Protein AF-A0AA91Z631-F1 (afdb_monomer_lite)

Radius of gyration: 15.43 Å; chains: 1; bounding box: 29×19×46 Å

Organism: NCBI:txid553151

Secondary structure (DSSP, 8-state):
-B-TTS--EE-TTSSSEE-TTPPB---HHHHHHHHHHHHHHHTTS-S-------SSGGGHHHHHHHHHHT---

InterPro domains:
  IPR012255 Electron transfer flavoprotein, beta subunit [PTHR21294] (2-73)
  IPR014729 Rossmann-like alpha/beta/alpha sandwich fold [G3DSA:3.40.50.620] (1-73)
  IPR014730 Electron transfer flavoprotein, alpha/beta-subunit, N-terminal [PF01012] (21-73)

pLDDT: mean 94.43, std 3.73, range [83.0, 98.44]

Structure (mmCIF, N/CA/C/O backbone):
data_AF-A0AA91Z631-F1
#
_entry.id   AF-A0AA91Z631-F1
#
loop_
_atom_site.group_PDB
_atom_site.id
_atom_site.type_symbol
_atom_site.label_atom_id
_atom_site.label_alt_id
_atom_site.label_comp_id
_atom_site.label_asym_id
_atom_site.label_entity_id
_atom_site.label_seq_id
_atom_site.pdbx_PDB_ins_code
_atom_site.Cartn_x
_atom_site.Cartn_y
_atom_site.Cartn_z
_atom_site.occupancy
_atom_site.B_iso_or_equiv
_atom_site.auth_seq_id
_atom_site.auth_comp_id
_atom_site.auth_asym_id
_atom_site.auth_atom_id
_atom_site.pdbx_PDB_model_num
ATOM 1 N N . MET A 1 1 ? 3.376 2.890 -8.117 1.00 86.00 1 MET A N 1
ATOM 2 C CA . MET A 1 1 ? 3.317 2.703 -9.589 1.00 86.00 1 MET A CA 1
ATOM 3 C C . MET A 1 1 ? 3.825 3.973 -10.265 1.00 86.00 1 MET A C 1
ATOM 5 O O . MET A 1 1 ? 4.192 4.887 -9.537 1.00 86.00 1 MET A O 1
ATOM 9 N N . VAL A 1 2 ? 3.889 4.040 -11.59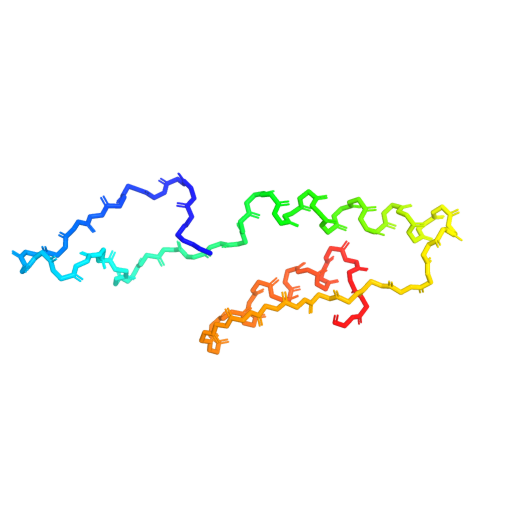8 1.00 88.75 2 VAL A N 1
ATOM 10 C CA . VAL A 1 2 ? 4.195 5.303 -12.300 1.00 88.75 2 VAL A CA 1
ATOM 11 C C . VAL A 1 2 ? 3.178 6.375 -11.897 1.00 88.75 2 VAL A C 1
ATOM 13 O O . VAL A 1 2 ? 1.980 6.099 -11.900 1.00 88.75 2 VAL A O 1
ATOM 16 N N . ASP A 1 3 ? 3.652 7.562 -11.520 1.00 89.62 3 ASP A N 1
ATOM 17 C CA . ASP A 1 3 ? 2.783 8.692 -11.173 1.00 89.62 3 ASP A CA 1
ATOM 18 C C . ASP A 1 3 ? 1.799 8.968 -12.322 1.00 89.62 3 ASP A C 1
ATOM 20 O O . ASP A 1 3 ? 2.177 8.969 -13.495 1.00 89.62 3 ASP A O 1
ATOM 24 N N . TYR A 1 4 ? 0.525 9.166 -11.989 1.00 87.06 4 TYR A N 1
ATOM 25 C CA . TYR A 1 4 ? -0.555 9.270 -12.973 1.00 87.06 4 TYR A CA 1
ATOM 26 C C . TYR A 1 4 ? -0.419 10.494 -13.895 1.00 87.06 4 TYR A C 1
ATOM 28 O O . TYR A 1 4 ? -1.039 10.529 -14.956 1.00 87.06 4 TYR A O 1
ATOM 36 N N . ASN A 1 5 ? 0.410 11.476 -13.525 1.00 88.31 5 ASN A N 1
ATOM 37 C CA . ASN A 1 5 ? 0.717 12.638 -14.359 1.00 88.31 5 ASN A CA 1
ATOM 38 C C . ASN A 1 5 ? 1.858 12.381 -15.357 1.00 88.31 5 ASN A C 1
ATOM 40 O O . ASN A 1 5 ? 2.131 13.223 -16.215 1.00 88.31 5 ASN A O 1
ATOM 44 N N . VAL A 1 6 ? 2.561 11.247 -15.263 1.00 89.94 6 VAL A N 1
ATOM 45 C CA . VAL A 1 6 ? 3.675 10.927 -16.160 1.00 89.94 6 VAL A CA 1
ATOM 46 C C . VAL A 1 6 ? 3.154 10.309 -17.452 1.00 89.94 6 VAL A C 1
ATOM 48 O O . VAL A 1 6 ? 2.487 9.275 -17.461 1.00 89.94 6 VAL A O 1
ATOM 51 N N . LYS A 1 7 ? 3.555 10.892 -18.587 1.00 89.19 7 LYS A N 1
ATOM 52 C CA . LYS A 1 7 ? 3.351 10.270 -19.897 1.00 89.19 7 LYS A CA 1
ATOM 53 C C . LYS A 1 7 ? 4.328 9.108 -20.090 1.00 89.19 7 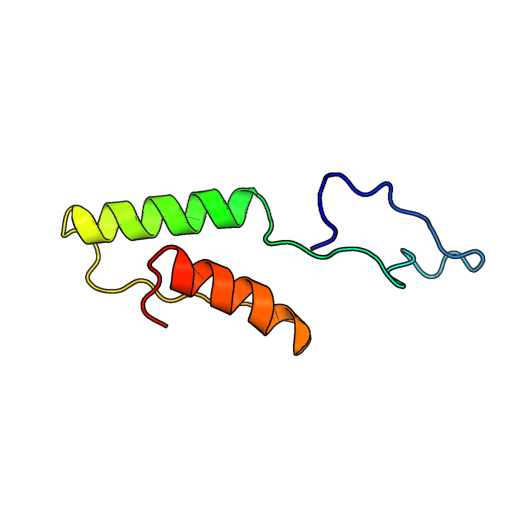LYS A C 1
ATOM 55 O O . LYS A 1 7 ? 5.522 9.315 -20.306 1.00 89.19 7 LYS A O 1
ATOM 60 N N . VAL A 1 8 ? 3.791 7.895 -20.048 1.00 90.69 8 VAL A N 1
ATOM 61 C CA . VAL A 1 8 ? 4.534 6.642 -20.213 1.00 90.69 8 VAL A CA 1
ATOM 62 C C . VAL A 1 8 ? 5.143 6.536 -21.617 1.00 90.69 8 VAL A C 1
ATOM 64 O O . VAL A 1 8 ? 4.503 6.887 -22.611 1.00 90.69 8 VAL A O 1
ATOM 67 N N . ARG A 1 9 ? 6.381 6.034 -21.705 1.00 91.81 9 ARG A N 1
ATOM 68 C CA . ARG A 1 9 ? 7.065 5.709 -22.966 1.00 91.81 9 ARG A CA 1
ATOM 69 C C . ARG A 1 9 ? 7.350 4.212 -23.039 1.00 91.81 9 ARG A C 1
ATOM 71 O O . ARG A 1 9 ? 7.615 3.578 -22.021 1.00 91.81 9 ARG A O 1
ATOM 78 N N . VAL A 1 10 ? 7.296 3.656 -24.244 1.00 93.69 10 VAL A N 1
ATOM 79 C CA . VAL A 1 10 ? 7.659 2.258 -24.518 1.00 93.69 10 VAL A CA 1
ATOM 80 C C . VAL A 1 10 ? 9.122 2.217 -24.954 1.00 93.69 10 VAL A C 1
ATOM 82 O O . VAL A 1 10 ? 9.584 3.123 -25.651 1.00 93.69 10 VAL A O 1
ATOM 85 N N . LYS A 1 11 ? 9.858 1.189 -24.533 1.00 94.12 11 LYS A N 1
ATOM 86 C CA . LYS A 1 11 ? 11.237 0.956 -24.975 1.00 94.12 11 LYS A CA 1
ATOM 87 C C . LYS A 1 11 ? 11.282 0.647 -26.476 1.00 94.12 11 LYS A C 1
ATOM 89 O O . LYS A 1 11 ? 10.366 0.031 -27.012 1.00 94.12 11 LYS A O 1
ATOM 94 N N . ALA A 1 12 ? 12.372 1.024 -27.147 1.00 94.31 12 ALA A N 1
ATOM 95 C CA . ALA A 1 12 ? 12.537 0.820 -28.593 1.00 94.31 12 ALA A CA 1
ATOM 96 C C . ALA A 1 12 ? 12.531 -0.664 -29.016 1.00 94.31 12 ALA A C 1
ATOM 98 O O . ALA A 1 12 ? 12.181 -0.981 -30.148 1.00 94.31 12 ALA A O 1
ATOM 99 N N . ASP A 1 13 ? 12.892 -1.566 -28.103 1.00 95.81 13 ASP A N 1
ATOM 100 C CA . ASP A 1 13 ? 12.890 -3.017 -28.306 1.00 95.81 13 ASP A CA 1
ATOM 101 C C . ASP A 1 13 ? 11.525 -3.681 -28.030 1.00 95.81 13 ASP A C 1
ATOM 103 O O . ASP A 1 13 ? 11.409 -4.900 -28.115 1.00 95.81 13 ASP A O 1
ATOM 107 N N . ASN A 1 14 ? 10.491 -2.899 -27.693 1.00 92.94 14 ASN A N 1
ATOM 108 C CA . ASN A 1 14 ? 9.160 -3.365 -27.288 1.00 92.94 14 ASN A CA 1
ATOM 109 C C . ASN A 1 14 ? 9.144 -4.319 -26.076 1.00 92.94 14 ASN A C 1
ATOM 111 O O . ASN A 1 14 ? 8.134 -4.973 -25.824 1.00 92.94 14 ASN A O 1
ATOM 115 N N . SER A 1 15 ? 10.218 -4.376 -25.279 1.00 95.19 15 SER A N 1
ATOM 116 C CA . SER A 1 15 ? 10.292 -5.244 -24.091 1.00 95.19 15 SER A CA 1
ATOM 117 C C . SER A 1 15 ? 9.425 -4.760 -22.923 1.00 95.19 15 SER A C 1
ATOM 119 O O . SER A 1 15 ? 9.217 -5.490 -21.954 1.00 95.19 15 SER A O 1
ATOM 121 N N . GLY A 1 16 ? 8.919 -3.525 -22.990 1.00 91.88 16 GLY A N 1
ATOM 122 C CA . GLY A 1 16 ? 8.002 -2.969 -22.005 1.00 91.88 16 GLY A CA 1
ATOM 123 C C . GLY A 1 16 ? 8.097 -1.454 -21.874 1.00 91.88 16 GLY A C 1
ATOM 124 O O . GLY A 1 16 ? 8.556 -0.745 -22.772 1.00 91.88 16 GLY A O 1
ATOM 125 N N . VAL A 1 17 ? 7.647 -0.960 -20.724 1.00 92.12 17 VAL A N 1
ATOM 126 C CA . VAL A 1 17 ? 7.665 0.463 -20.378 1.00 92.12 17 VAL A CA 1
ATOM 127 C C . VAL A 1 17 ? 9.070 0.905 -19.967 1.00 92.12 17 VAL A C 1
ATOM 129 O O . VAL A 1 17 ? 9.765 0.204 -19.228 1.00 92.12 17 VAL A O 1
ATOM 132 N N . ASP A 1 18 ? 9.475 2.087 -20.423 1.00 91.31 18 ASP A N 1
ATOM 133 C CA . ASP A 1 18 ? 10.662 2.763 -19.918 1.00 91.31 18 ASP A CA 1
ATOM 134 C C . ASP A 1 18 ? 10.348 3.435 -18.574 1.00 91.31 18 ASP A C 1
ATOM 136 O O . ASP A 1 18 ? 9.580 4.395 -18.497 1.00 91.31 18 ASP A O 1
ATOM 140 N N . LEU A 1 19 ? 10.917 2.876 -17.507 1.00 87.75 19 LEU A N 1
ATOM 141 C CA . LEU A 1 19 ? 10.771 3.358 -16.134 1.00 87.75 19 LEU A CA 1
ATOM 142 C C . LEU A 1 19 ? 11.986 4.181 -15.679 1.00 87.75 19 LEU A C 1
ATOM 144 O O . LEU A 1 19 ? 12.037 4.601 -14.522 1.00 87.75 19 LEU A O 1
ATOM 148 N N . ALA A 1 20 ? 12.978 4.403 -16.549 1.00 87.38 20 ALA A N 1
ATOM 149 C CA . ALA A 1 20 ? 14.177 5.143 -16.185 1.00 87.38 20 ALA A CA 1
ATOM 150 C C . ALA A 1 20 ? 13.827 6.596 -15.832 1.00 87.38 20 ALA A C 1
ATOM 152 O O . ALA A 1 20 ? 13.213 7.312 -16.621 1.00 87.38 20 ALA A O 1
ATOM 153 N N . ASN A 1 21 ? 14.232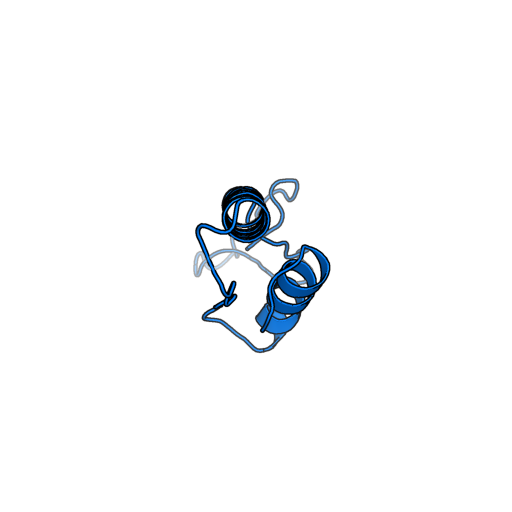 7.036 -14.636 1.00 83.00 21 ASN A N 1
ATOM 154 C CA . ASN A 1 21 ? 13.983 8.386 -14.110 1.00 83.00 21 ASN A CA 1
ATOM 155 C C . ASN A 1 21 ? 12.496 8.787 -14.052 1.00 83.00 21 ASN A C 1
ATOM 157 O O . ASN A 1 21 ? 12.169 9.974 -14.003 1.00 83.00 21 ASN A O 1
ATOM 161 N N . VAL A 1 22 ? 11.584 7.812 -14.052 1.00 88.00 22 VAL A N 1
ATOM 162 C CA . VAL A 1 22 ? 10.153 8.067 -13.909 1.00 88.00 22 VAL A CA 1
ATOM 163 C C . VAL A 1 22 ? 9.806 8.215 -12.432 1.00 88.00 22 VAL A C 1
ATOM 165 O O . VAL A 1 22 ? 10.164 7.373 -11.607 1.00 88.00 22 VAL A O 1
ATOM 168 N N . LYS A 1 23 ? 9.072 9.279 -12.095 1.00 87.00 23 LYS A N 1
ATOM 169 C CA . LYS A 1 23 ? 8.531 9.469 -10.749 1.00 87.00 23 LYS A CA 1
ATOM 170 C C . LYS A 1 23 ? 7.535 8.350 -10.432 1.00 87.00 23 LYS A C 1
ATOM 172 O O . LYS A 1 23 ? 6.574 8.129 -11.172 1.00 87.00 23 LYS A O 1
ATOM 177 N N . MET A 1 24 ? 7.761 7.674 -9.311 1.00 90.19 24 MET A N 1
ATOM 178 C CA . MET A 1 24 ? 6.870 6.647 -8.781 1.00 90.19 24 MET A CA 1
ATOM 179 C C . MET A 1 24 ? 6.057 7.233 -7.626 1.00 90.19 24 MET A C 1
ATOM 181 O O . MET A 1 24 ? 6.598 7.961 -6.799 1.00 90.19 24 MET A O 1
ATOM 185 N N . SER A 1 25 ? 4.769 6.912 -7.549 1.00 92.56 25 SER A N 1
ATOM 186 C CA . SER A 1 25 ? 3.885 7.368 -6.471 1.00 92.56 25 SER A CA 1
ATOM 187 C C . SER A 1 25 ? 3.075 6.215 -5.882 1.00 92.56 25 SER A C 1
ATOM 189 O O . SER A 1 25 ? 2.983 5.119 -6.466 1.00 92.56 25 SER A O 1
ATOM 191 N N . MET A 1 26 ? 2.467 6.467 -4.719 1.00 94.00 26 MET A N 1
ATOM 192 C CA . MET A 1 26 ? 1.362 5.635 -4.257 1.00 94.00 26 MET A CA 1
ATOM 193 C C . MET A 1 26 ? 0.266 5.664 -5.327 1.00 94.00 26 MET A C 1
ATOM 195 O O . MET A 1 26 ? 0.077 6.653 -6.038 1.00 94.00 26 MET A O 1
ATOM 199 N N . ASN A 1 27 ? -0.377 4.521 -5.533 1.00 94.94 27 ASN A N 1
ATOM 200 C CA . ASN A 1 27 ? -1.505 4.466 -6.443 1.00 94.94 27 ASN A CA 1
ATOM 201 C C . ASN A 1 27 ? -2.676 5.261 -5.818 1.00 94.94 27 ASN A C 1
ATOM 203 O O . ASN A 1 27 ? -2.949 5.045 -4.638 1.00 94.94 27 ASN A O 1
ATOM 207 N N . PRO A 1 28 ? -3.389 6.120 -6.570 1.00 94.44 28 PRO A N 1
ATOM 208 C CA . PRO A 1 28 ? -4.465 6.947 -6.010 1.00 94.44 28 PRO A CA 1
ATOM 209 C C . PRO A 1 28 ? -5.567 6.160 -5.283 1.00 94.44 28 PRO A C 1
ATOM 211 O O . PRO A 1 28 ? -6.131 6.636 -4.304 1.00 94.44 28 PRO A O 1
ATOM 214 N N . PHE A 1 29 ? -5.858 4.928 -5.709 1.00 97.00 29 PHE A N 1
ATOM 215 C CA . PHE A 1 29 ? -6.832 4.078 -5.020 1.00 97.00 29 PHE A CA 1
ATOM 216 C C . PHE A 1 29 ? -6.303 3.563 -3.679 1.00 97.00 29 PHE A C 1
ATOM 218 O O . PHE A 1 29 ? -7.075 3.401 -2.737 1.00 97.00 29 PHE A O 1
ATOM 225 N N . CYS A 1 30 ? -4.993 3.332 -3.569 1.00 96.31 30 CYS A N 1
ATOM 226 C CA . CYS A 1 30 ? -4.371 2.959 -2.302 1.00 96.31 30 CYS A CA 1
ATOM 227 C C . CYS A 1 30 ? -4.412 4.110 -1.288 1.00 96.31 30 CYS A C 1
ATOM 229 O O . CYS A 1 30 ? -4.590 3.835 -0.108 1.00 96.31 30 CYS A O 1
ATOM 231 N N . GLU A 1 31 ? -4.313 5.370 -1.723 1.00 94.88 31 GLU A N 1
ATOM 232 C CA . GLU A 1 31 ? -4.464 6.529 -0.825 1.00 94.88 31 GLU A CA 1
ATOM 233 C C . GLU A 1 31 ? -5.861 6.558 -0.189 1.00 94.88 31 GLU A C 1
ATOM 235 O O . GLU A 1 31 ? -5.991 6.692 1.025 1.00 94.88 31 GLU A O 1
ATOM 240 N N . ILE A 1 32 ? -6.907 6.320 -0.988 1.00 97.31 32 ILE A N 1
ATOM 241 C CA . ILE A 1 32 ? -8.292 6.229 -0.498 1.00 97.31 32 ILE A CA 1
ATOM 242 C C . ILE A 1 32 ? -8.466 5.033 0.452 1.00 97.31 32 ILE A C 1
ATOM 244 O O . ILE A 1 32 ? -9.160 5.137 1.461 1.00 97.31 32 ILE A O 1
ATOM 248 N N . ALA A 1 33 ? -7.839 3.894 0.142 1.00 98.06 33 ALA A N 1
ATOM 249 C CA . ALA A 1 33 ? -7.919 2.701 0.981 1.00 98.06 33 ALA A CA 1
ATOM 250 C C . ALA A 1 33 ? -7.274 2.915 2.360 1.00 98.06 33 ALA A C 1
ATOM 252 O O . ALA A 1 33 ? -7.835 2.483 3.366 1.00 98.06 33 ALA A O 1
ATOM 253 N N . VAL A 1 34 ? -6.122 3.593 2.411 1.00 97.62 34 VAL A N 1
ATOM 254 C CA . VAL A 1 34 ? -5.457 3.947 3.674 1.00 97.62 34 VAL A CA 1
ATOM 255 C C . VAL A 1 34 ? -6.321 4.921 4.477 1.00 97.62 34 VAL A C 1
ATOM 257 O O . VAL A 1 34 ? -6.549 4.679 5.658 1.00 97.62 34 VAL A O 1
ATOM 260 N N . GLU A 1 35 ? -6.867 5.956 3.836 1.00 97.75 35 GLU A N 1
ATOM 261 C CA . GLU A 1 35 ? -7.760 6.931 4.479 1.00 97.75 35 GLU A CA 1
ATOM 262 C C . GLU A 1 35 ? -8.979 6.258 5.132 1.00 97.75 35 GLU A C 1
ATOM 264 O O . GLU A 1 35 ? -9.277 6.501 6.302 1.00 97.75 35 GLU A O 1
ATOM 269 N N . GLU A 1 36 ? -9.688 5.377 4.419 1.00 98.31 36 GLU A N 1
ATOM 270 C CA . GLU A 1 36 ? -10.867 4.724 5.002 1.00 98.31 36 GLU A CA 1
ATOM 271 C C . GLU A 1 36 ? -10.487 3.736 6.116 1.00 98.31 36 GLU A C 1
ATOM 273 O O . GLU A 1 36 ? -11.201 3.637 7.114 1.00 98.31 36 GLU A O 1
ATOM 278 N N . ALA A 1 37 ? -9.344 3.050 6.009 1.00 98.19 37 ALA A N 1
ATOM 279 C CA . ALA A 1 37 ? -8.848 2.189 7.083 1.00 98.19 37 ALA A CA 1
ATOM 280 C C . ALA A 1 37 ? -8.563 2.987 8.368 1.00 98.19 37 ALA A C 1
ATOM 282 O O . ALA A 1 37 ? -8.948 2.557 9.460 1.00 98.19 37 ALA A O 1
ATOM 283 N N . VAL A 1 38 ? -7.958 4.174 8.242 1.00 97.81 38 VAL A N 1
ATOM 284 C CA . VAL A 1 38 ? -7.729 5.091 9.368 1.00 97.81 38 VAL A CA 1
ATOM 285 C C . VAL A 1 38 ? -9.058 5.556 9.965 1.00 97.81 38 VAL A C 1
ATOM 287 O O . VAL A 1 38 ? -9.246 5.454 11.176 1.00 97.81 38 VAL A O 1
ATOM 290 N N . ARG A 1 39 ? -10.040 5.942 9.144 1.00 98.25 39 ARG A N 1
ATOM 291 C CA . ARG A 1 39 ? -11.380 6.322 9.631 1.00 98.25 39 ARG A CA 1
ATOM 292 C C . ARG A 1 39 ? -12.092 5.196 10.375 1.00 98.25 39 ARG A C 1
ATOM 294 O O . ARG A 1 39 ? -12.790 5.450 11.355 1.00 98.25 39 ARG A O 1
ATOM 301 N N . LEU A 1 40 ? -11.955 3.948 9.924 1.00 98.38 40 LEU A N 1
ATOM 302 C CA . LEU A 1 40 ? -12.509 2.793 10.637 1.00 98.38 40 LEU A CA 1
ATOM 303 C C . LEU A 1 40 ? -11.851 2.611 12.008 1.00 98.38 40 LEU A C 1
ATOM 305 O O . LEU A 1 40 ? -12.543 2.279 12.973 1.00 98.38 40 LEU A O 1
ATOM 309 N N . LYS A 1 41 ? -10.545 2.869 12.115 1.00 97.75 41 LYS A N 1
ATOM 310 C CA . LYS A 1 41 ? -9.828 2.861 13.393 1.00 97.75 41 LYS A CA 1
ATOM 311 C C . LYS A 1 41 ? -10.282 3.995 14.314 1.00 97.75 41 LYS A C 1
ATOM 313 O O . LYS A 1 41 ? -10.568 3.749 15.481 1.00 97.75 41 LYS A O 1
ATOM 318 N N . GLU A 1 42 ? -10.448 5.208 13.793 1.00 96.75 42 GLU A N 1
ATOM 319 C CA . GLU A 1 42 ? -10.962 6.358 14.556 1.00 96.75 42 GLU A CA 1
ATOM 320 C C . GLU A 1 42 ? -12.394 6.142 15.068 1.00 96.75 42 GLU A C 1
ATOM 322 O O . GLU A 1 42 ? -12.736 6.568 16.169 1.00 96.75 42 GLU A O 1
ATOM 327 N N . LYS A 1 43 ? -13.229 5.423 14.305 1.00 98.19 43 LYS A N 1
ATOM 328 C CA . LYS A 1 43 ? -14.580 5.003 14.724 1.00 98.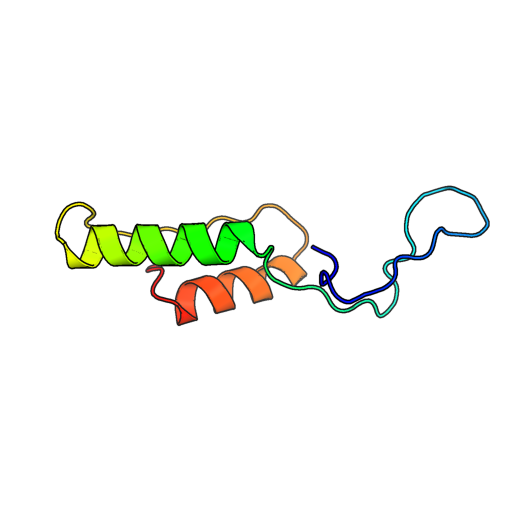19 43 LYS A CA 1
ATOM 329 C C . LYS A 1 43 ? -14.577 3.842 15.730 1.00 98.19 43 LYS A C 1
ATOM 331 O O . LYS A 1 43 ? -15.649 3.416 16.153 1.00 98.19 43 LYS A O 1
ATOM 336 N N . GLY A 1 44 ? -13.410 3.297 16.081 1.00 97.56 44 GLY A N 1
ATOM 337 C CA . GLY A 1 44 ? -13.271 2.145 16.975 1.00 97.56 44 GLY A CA 1
ATOM 338 C C . GLY A 1 44 ? -13.699 0.808 16.361 1.00 97.56 44 GLY A C 1
ATOM 339 O O . GLY A 1 44 ? -13.898 -0.159 17.090 1.00 97.56 44 GLY A O 1
ATOM 340 N N . VAL A 1 45 ? -13.860 0.740 15.034 1.00 98.44 45 VAL A N 1
ATOM 341 C CA . VAL A 1 45 ? -14.215 -0.499 14.319 1.00 98.44 45 VAL A CA 1
ATOM 342 C C . VAL A 1 45 ? -12.978 -1.369 14.101 1.00 98.44 45 VAL A C 1
ATOM 344 O O . VAL A 1 45 ? -13.051 -2.590 14.217 1.00 98.44 45 VAL A O 1
ATOM 347 N N . ALA A 1 46 ? -11.840 -0.742 13.799 1.00 97.62 46 ALA A N 1
ATOM 348 C CA . ALA A 1 46 ? -10.545 -1.402 13.687 1.00 97.62 46 ALA A CA 1
ATOM 349 C C . ALA A 1 46 ? -9.642 -1.011 14.862 1.00 97.62 46 ALA A C 1
ATOM 351 O O . ALA A 1 46 ? -9.708 0.107 15.366 1.00 97.62 46 ALA A O 1
ATOM 352 N N . THR A 1 47 ? -8.771 -1.923 15.286 1.00 97.75 47 THR A N 1
ATOM 353 C CA . THR A 1 47 ? -7.784 -1.656 16.345 1.00 97.75 47 THR A CA 1
ATOM 354 C C . THR A 1 47 ? -6.406 -1.313 15.790 1.00 97.75 47 THR A C 1
ATOM 356 O O . THR A 1 47 ? -5.604 -0.697 16.483 1.00 97.75 47 THR A O 1
ATOM 359 N N . GLU A 1 48 ? -6.125 -1.716 14.551 1.00 97.75 48 GLU A N 1
ATOM 360 C CA . GLU A 1 48 ? -4.817 -1.585 13.914 1.00 97.75 48 GLU A CA 1
ATOM 361 C C . GLU A 1 48 ? -4.968 -1.505 12.388 1.00 97.75 48 GLU A C 1
ATOM 363 O O . GLU A 1 48 ? -5.822 -2.181 11.808 1.00 97.75 48 GLU A O 1
ATOM 368 N N . VAL A 1 49 ? -4.120 -0.702 11.743 1.00 98.19 49 VAL A N 1
ATOM 369 C CA . VAL A 1 49 ? -4.002 -0.581 10.285 1.00 98.19 49 VAL A CA 1
ATOM 370 C C . VAL A 1 49 ? -2.596 -1.008 9.866 1.00 98.19 49 VAL A C 1
ATOM 372 O O . VAL A 1 49 ? -1.616 -0.360 10.222 1.00 98.19 49 VAL A O 1
ATOM 375 N N . ILE A 1 50 ? -2.496 -2.086 9.086 1.00 98.25 50 ILE A N 1
ATOM 376 C CA . ILE A 1 50 ? -1.220 -2.627 8.591 1.00 98.25 50 ILE A CA 1
ATOM 377 C C . ILE A 1 50 ? -1.105 -2.340 7.094 1.00 98.25 50 ILE A C 1
ATOM 379 O O . ILE A 1 50 ? -1.944 -2.794 6.311 1.00 98.25 50 ILE A O 1
ATOM 383 N N . ALA A 1 51 ? -0.056 -1.630 6.684 1.00 97.75 51 ALA A N 1
ATOM 384 C CA . ALA A 1 51 ? 0.222 -1.349 5.282 1.00 97.75 51 ALA A CA 1
ATOM 385 C C . ALA A 1 51 ? 1.167 -2.408 4.696 1.00 97.75 51 ALA A C 1
ATOM 387 O O . ALA A 1 51 ? 2.259 -2.652 5.201 1.00 97.75 51 ALA A O 1
ATOM 388 N N . VAL A 1 52 ? 0.771 -3.032 3.583 1.00 97.44 52 VAL A N 1
ATOM 389 C CA . VAL A 1 52 ? 1.584 -4.052 2.905 1.00 97.44 52 VAL A CA 1
ATOM 390 C C . VAL A 1 52 ? 1.804 -3.658 1.453 1.00 97.44 52 VAL A C 1
ATOM 392 O O . VAL A 1 52 ? 0.881 -3.254 0.750 1.00 97.44 52 VAL A O 1
ATOM 395 N N . SER A 1 53 ? 3.043 -3.807 0.991 1.00 96.69 53 SER A N 1
ATOM 396 C CA . SER A 1 53 ? 3.424 -3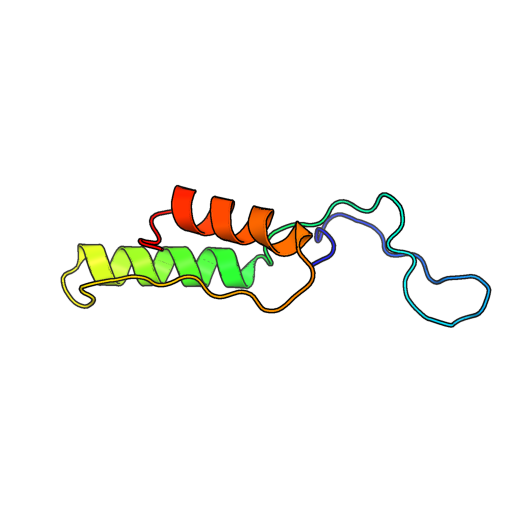.608 -0.403 1.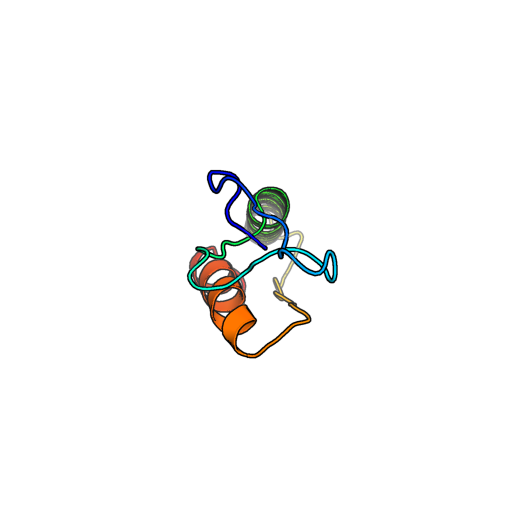00 96.69 53 SER A CA 1
ATOM 397 C C . SER A 1 53 ? 4.358 -4.729 -0.837 1.00 96.69 53 SER A C 1
ATOM 399 O O . SER A 1 53 ? 5.254 -5.124 -0.092 1.00 96.69 53 SER A O 1
ATOM 401 N N . VAL A 1 54 ? 4.146 -5.242 -2.047 1.00 96.81 54 VAL A N 1
ATOM 402 C CA . VAL A 1 54 ? 4.984 -6.276 -2.660 1.00 96.81 54 VAL A CA 1
ATOM 403 C C . VAL A 1 54 ? 5.674 -5.660 -3.866 1.00 96.81 54 VAL A C 1
ATOM 405 O O . VAL A 1 54 ? 5.023 -5.245 -4.824 1.00 96.81 54 VAL A O 1
ATOM 408 N N . GLY A 1 55 ? 6.999 -5.571 -3.815 1.00 93.62 55 GLY A N 1
ATOM 409 C CA . GLY A 1 55 ? 7.770 -4.907 -4.854 1.00 93.62 55 GLY A CA 1
ATOM 410 C C . GLY A 1 55 ? 9.250 -4.755 -4.505 1.00 93.62 55 GLY A C 1
ATOM 411 O O . GLY A 1 55 ? 9.717 -5.323 -3.517 1.00 93.62 55 GLY A O 1
ATOM 412 N N . PRO A 1 56 ? 10.006 -3.999 -5.321 1.00 93.25 56 PRO A N 1
ATOM 413 C CA . PRO A 1 56 ? 11.415 -3.717 -5.060 1.00 93.25 56 PRO A CA 1
ATOM 414 C C . PRO A 1 56 ? 11.587 -2.871 -3.791 1.00 93.25 56 PRO A C 1
ATOM 416 O O . PRO A 1 56 ? 10.638 -2.260 -3.311 1.00 93.25 56 PRO A O 1
ATOM 419 N N . VAL A 1 57 ? 12.824 -2.746 -3.299 1.00 94.38 57 VAL A N 1
ATOM 420 C CA . VAL A 1 57 ? 13.161 -1.958 -2.092 1.00 94.38 57 VAL A CA 1
ATOM 421 C C . VAL A 1 57 ? 12.621 -0.521 -2.147 1.00 94.38 57 VAL A C 1
ATOM 423 O O . VAL A 1 57 ? 12.200 0.017 -1.128 1.00 94.38 57 VAL A O 1
ATOM 426 N N . ALA A 1 58 ? 12.543 0.083 -3.337 1.00 90.56 58 ALA A N 1
ATOM 427 C CA . ALA A 1 58 ? 11.961 1.412 -3.533 1.00 90.56 58 ALA A CA 1
ATOM 428 C C . ALA A 1 58 ? 10.494 1.529 -3.060 1.00 90.56 58 ALA A C 1
ATOM 430 O O . ALA A 1 58 ? 10.073 2.610 -2.662 1.00 90.56 58 ALA A O 1
ATOM 431 N N . ALA A 1 59 ? 9.737 0.423 -3.018 1.00 94.06 59 ALA A N 1
ATOM 432 C CA . ALA A 1 59 ? 8.360 0.389 -2.516 1.00 94.06 59 ALA A CA 1
ATOM 433 C C . ALA A 1 59 ? 8.235 0.792 -1.032 1.00 94.06 59 ALA A C 1
ATOM 435 O O . ALA A 1 59 ? 7.146 1.137 -0.570 1.00 94.06 59 ALA A O 1
ATOM 436 N N . GLN A 1 60 ? 9.347 0.788 -0.286 1.00 95.25 60 GLN A N 1
ATOM 437 C CA . GLN A 1 60 ? 9.401 1.300 1.083 1.00 95.25 60 GLN A CA 1
ATOM 438 C C . GLN A 1 60 ? 9.019 2.781 1.181 1.00 95.25 60 GLN A C 1
ATOM 440 O O . GLN A 1 60 ? 8.559 3.215 2.233 1.00 95.25 60 GLN A O 1
ATOM 445 N N . GLU A 1 61 ? 9.198 3.570 0.119 1.00 93.38 61 GLU A N 1
ATOM 446 C CA . GLU A 1 61 ? 8.764 4.968 0.112 1.00 93.38 61 GLU A CA 1
ATOM 447 C C . GLU A 1 61 ? 7.240 5.079 0.211 1.00 93.38 61 GLU A C 1
ATOM 449 O O . GLU A 1 61 ? 6.741 5.826 1.047 1.00 93.38 61 GLU A O 1
ATOM 454 N N . GLN A 1 62 ? 6.499 4.269 -0.551 1.00 95.38 62 GLN A N 1
ATOM 455 C CA . GLN A 1 62 ? 5.038 4.248 -0.469 1.00 95.38 62 GLN A CA 1
ATOM 456 C C . GLN A 1 62 ? 4.551 3.708 0.882 1.00 95.38 62 GLN A C 1
ATOM 458 O O . GLN A 1 62 ? 3.556 4.203 1.404 1.00 95.38 62 GLN A O 1
ATOM 463 N N . LEU A 1 63 ? 5.263 2.752 1.491 1.00 96.56 63 LEU A N 1
ATOM 464 C CA . LEU A 1 63 ? 4.963 2.318 2.862 1.00 96.56 63 LEU A CA 1
ATOM 465 C C . LEU A 1 63 ? 5.160 3.459 3.869 1.00 96.56 63 LEU A C 1
ATOM 467 O O . LEU A 1 63 ? 4.283 3.693 4.693 1.00 96.56 63 LEU A O 1
ATOM 471 N N . ARG A 1 64 ? 6.244 4.241 3.761 1.00 96.88 64 ARG A N 1
ATOM 472 C CA . ARG A 1 64 ? 6.442 5.435 4.606 1.00 96.88 64 ARG A CA 1
ATOM 473 C C . ARG A 1 64 ? 5.329 6.466 4.429 1.00 96.88 64 ARG A C 1
ATOM 475 O O . ARG A 1 64 ? 4.922 7.072 5.414 1.00 96.88 64 ARG A O 1
ATOM 482 N N . THR A 1 65 ? 4.810 6.642 3.213 1.00 96.31 65 THR A N 1
ATOM 483 C CA . THR A 1 65 ? 3.629 7.486 2.980 1.00 96.31 65 THR A CA 1
ATOM 484 C C . THR A 1 65 ? 2.396 6.942 3.704 1.00 96.31 65 THR A C 1
ATOM 486 O O . THR A 1 65 ? 1.708 7.714 4.358 1.00 96.31 65 THR A O 1
ATOM 489 N N . ALA A 1 66 ? 2.137 5.630 3.657 1.00 97.19 66 ALA A N 1
ATOM 490 C CA . ALA A 1 66 ? 1.011 5.028 4.379 1.00 97.19 66 ALA A CA 1
ATOM 491 C C . ALA A 1 66 ? 1.130 5.213 5.904 1.00 97.19 66 ALA A C 1
ATOM 493 O O . ALA A 1 66 ? 0.147 5.549 6.559 1.00 97.19 66 ALA A O 1
ATOM 494 N N . LEU A 1 67 ? 2.339 5.064 6.458 1.00 97.44 67 LEU A N 1
ATOM 495 C CA . LEU A 1 67 ? 2.613 5.331 7.876 1.00 97.44 67 LEU A CA 1
ATOM 496 C C . LEU A 1 67 ? 2.365 6.801 8.233 1.00 97.44 67 LEU A C 1
ATOM 498 O O . LEU A 1 67 ? 1.731 7.095 9.241 1.00 97.44 67 LEU A O 1
ATOM 502 N N . ALA A 1 68 ? 2.806 7.731 7.383 1.00 97.00 68 ALA A N 1
ATOM 503 C CA . ALA A 1 68 ? 2.567 9.159 7.584 1.00 97.00 68 ALA A CA 1
ATOM 504 C C . ALA A 1 68 ? 1.073 9.535 7.528 1.00 97.00 68 ALA A C 1
ATOM 506 O O . ALA A 1 68 ? 0.673 10.506 8.165 1.00 97.00 68 ALA A O 1
ATOM 507 N N . LEU A 1 69 ? 0.260 8.771 6.790 1.00 96.06 69 LEU A N 1
ATOM 508 C CA . LEU A 1 69 ? -1.195 8.938 6.715 1.00 96.06 69 LEU A CA 1
ATOM 509 C C . LEU A 1 69 ? -1.950 8.307 7.897 1.00 96.06 69 LEU A C 1
ATOM 511 O O . LEU A 1 69 ? -3.131 8.590 8.060 1.00 96.06 69 LEU A O 1
ATOM 515 N N . GLY A 1 70 ? -1.299 7.483 8.727 1.00 96.06 70 GLY A N 1
ATOM 516 C CA . GLY A 1 70 ? -1.906 6.915 9.937 1.00 96.06 70 GLY A CA 1
ATOM 517 C C . GLY A 1 70 ? -1.934 5.388 10.017 1.00 96.06 70 GLY A C 1
ATOM 518 O O . GLY A 1 70 ? -2.564 4.851 10.932 1.00 96.06 70 GLY A O 1
ATOM 519 N N . ALA A 1 71 ? -1.266 4.674 9.103 1.00 97.81 71 ALA A N 1
ATOM 520 C CA . ALA A 1 71 ? -1.003 3.248 9.298 1.00 97.81 71 ALA A CA 1
ATOM 521 C C . ALA A 1 71 ? -0.061 3.021 10.497 1.00 97.81 71 ALA A C 1
ATOM 523 O O . ALA A 1 71 ? 0.831 3.828 10.759 1.00 97.81 71 ALA A O 1
ATOM 524 N N . ASP A 1 72 ? -0.247 1.914 11.213 1.00 98.06 72 ASP A N 1
ATOM 525 C CA . ASP A 1 72 ? 0.520 1.585 12.420 1.00 98.06 72 ASP A CA 1
ATOM 526 C C . ASP A 1 72 ? 1.881 0.961 12.103 1.00 98.06 72 ASP A C 1
ATOM 528 O O . ASP A 1 72 ? 2.873 1.252 12.776 1.00 98.06 72 ASP A O 1
ATOM 532 N N . ARG A 1 73 ? 1.931 0.087 11.090 1.00 95.69 73 ARG A N 1
ATOM 533 C CA . ARG A 1 73 ? 3.162 -0.543 10.597 1.00 95.69 73 ARG A CA 1
ATOM 534 C C . ARG A 1 73 ? 3.060 -0.984 9.141 1.00 95.69 73 ARG A C 1
ATOM 536 O O . ARG A 1 73 ? 1.927 -1.265 8.683 1.00 95.69 73 ARG A O 1
#

Sequence (73 aa):
MVDYNVKVRVKADNSGVDLANVKMSMNPFCEIAVEEAVRLKEKGVATEVIAVSVGPVAAQEQLRTALALGADR

Foldseek 3Di:
DFDPPDDWDADPVNPGIDCVPTDDEDDPVVVVVLLVVQVCVVVVNDVAAADDDDDPPVCVVRVVVSVVSPHPD